Protein AF-Q9T807-F1 (afdb_monomer_lite)

Structure (mmCIF, N/CA/C/O backbone):
data_AF-Q9T807-F1
#
_entry.id   AF-Q9T807-F1
#
loop_
_atom_site.group_PDB
_atom_site.id
_atom_site.type_symbol
_atom_site.label_atom_id
_atom_site.label_alt_id
_atom_site.label_comp_id
_atom_site.label_asym_id
_atom_site.label_entity_id
_atom_site.label_seq_id
_atom_site.pdbx_PDB_ins_code
_atom_site.Cartn_x
_atom_site.Cartn_y
_atom_site.Cartn_z
_atom_site.occupancy
_atom_site.B_iso_or_equiv
_atom_site.auth_seq_id
_atom_site.auth_comp_id
_atom_site.auth_asym_id
_atom_site.auth_atom_id
_atom_site.pdbx_PDB_model_num
ATOM 1 N N . ALA A 1 1 ? 32.825 -16.506 -21.452 1.00 83.19 1 ALA A N 1
ATOM 2 C CA . ALA A 1 1 ? 31.887 -17.395 -20.730 1.00 83.19 1 ALA A CA 1
ATOM 3 C C . ALA A 1 1 ? 30.677 -17.788 -21.584 1.00 83.19 1 ALA A C 1
ATOM 5 O O . ALA A 1 1 ? 30.508 -18.975 -21.815 1.00 83.19 1 ALA A O 1
ATOM 6 N N . GLY A 1 2 ? 29.884 -16.839 -22.108 1.00 94.69 2 GLY A N 1
ATOM 7 C CA . GLY A 1 2 ? 28.636 -17.135 -22.840 1.00 94.69 2 GLY A CA 1
ATOM 8 C C . GLY A 1 2 ? 28.758 -18.172 -23.965 1.00 94.69 2 GLY A C 1
ATOM 9 O O . GLY A 1 2 ? 28.064 -19.177 -23.916 1.00 94.69 2 GLY A O 1
ATOM 10 N N . LEU A 1 3 ? 29.696 -17.986 -24.904 1.00 94.56 3 LEU A N 1
ATOM 11 C CA . LEU A 1 3 ? 29.902 -18.916 -26.026 1.00 94.56 3 LEU A CA 1
ATOM 12 C C . LEU A 1 3 ? 30.199 -20.355 -25.575 1.00 94.56 3 LEU A C 1
ATOM 14 O O . LEU A 1 3 ? 29.656 -21.290 -26.152 1.00 94.56 3 LEU A O 1
ATOM 18 N N . LEU A 1 4 ? 31.022 -20.528 -24.532 1.00 96.38 4 LEU A N 1
ATOM 19 C CA . LEU A 1 4 ? 31.356 -21.847 -23.982 1.00 96.38 4 LEU A CA 1
ATOM 20 C C . LEU A 1 4 ? 30.139 -22.510 -23.330 1.00 96.38 4 LEU A C 1
ATOM 22 O O . LEU A 1 4 ? 29.921 -23.699 -23.519 1.00 96.38 4 LEU A O 1
ATOM 26 N N . ILE A 1 5 ? 29.323 -21.742 -22.604 1.00 96.31 5 ILE A N 1
ATOM 27 C CA . ILE A 1 5 ? 28.105 -22.258 -21.965 1.00 96.31 5 ILE A CA 1
ATOM 28 C C . ILE A 1 5 ? 27.095 -22.688 -23.033 1.00 96.31 5 ILE A C 1
ATOM 30 O O . ILE A 1 5 ? 26.567 -23.793 -22.971 1.00 96.31 5 ILE A O 1
ATOM 34 N N . THR A 1 6 ? 26.850 -21.849 -24.044 1.00 93.94 6 THR A N 1
ATOM 35 C CA . THR A 1 6 ? 25.859 -22.135 -25.092 1.00 93.94 6 THR A CA 1
ATOM 36 C C . THR A 1 6 ? 26.248 -23.304 -25.993 1.00 93.94 6 THR A C 1
ATOM 38 O O . THR A 1 6 ? 25.360 -23.972 -26.510 1.00 93.94 6 THR A O 1
ATOM 41 N N . SER A 1 7 ? 27.545 -23.562 -26.190 1.00 94.56 7 SER A N 1
ATOM 42 C CA . SER A 1 7 ? 28.016 -24.683 -27.015 1.00 94.56 7 SER A CA 1
ATOM 43 C C . SER A 1 7 ? 28.056 -26.024 -26.279 1.00 94.56 7 SER A C 1
ATOM 45 O O . SER A 1 7 ? 28.061 -27.058 -26.939 1.00 94.56 7 SER A O 1
ATOM 47 N N . HIS A 1 8 ? 28.065 -26.017 -24.941 1.00 95.44 8 HIS A N 1
ATOM 48 C CA . HIS A 1 8 ? 28.172 -27.230 -24.118 1.00 95.44 8 HIS A CA 1
ATOM 49 C C . HIS A 1 8 ? 26.893 -27.562 -23.331 1.00 95.44 8 HIS A C 1
ATOM 51 O O . HIS A 1 8 ? 26.834 -28.602 -22.678 1.00 95.44 8 HIS A O 1
ATOM 57 N N . ILE A 1 9 ? 25.863 -26.710 -23.373 1.00 96.06 9 ILE A N 1
ATOM 58 C CA . ILE A 1 9 ? 24.574 -26.994 -22.736 1.00 96.06 9 ILE A CA 1
ATOM 59 C C . ILE A 1 9 ? 23.689 -27.858 -23.643 1.00 96.06 9 ILE A C 1
ATOM 61 O O . ILE A 1 9 ? 23.535 -27.589 -24.833 1.00 96.06 9 ILE A O 1
ATOM 65 N N . LEU A 1 10 ? 23.066 -28.887 -23.066 1.00 95.12 10 LEU A N 1
ATOM 66 C CA . LEU A 1 10 ? 22.072 -29.703 -23.761 1.00 95.12 10 LEU A CA 1
ATOM 67 C C . LEU A 1 10 ? 20.767 -28.900 -23.936 1.00 95.12 10 LEU A C 1
ATOM 69 O O . LEU A 1 10 ? 20.231 -28.402 -22.939 1.00 95.12 10 LEU A O 1
ATOM 73 N N . PRO A 1 11 ? 20.221 -28.762 -25.162 1.00 90.25 11 PRO A N 1
ATOM 74 C CA . PRO A 1 11 ? 18.969 -28.043 -25.373 1.00 90.25 11 PRO A CA 1
ATOM 75 C C . PRO A 1 11 ? 17.799 -28.734 -24.661 1.00 90.25 11 PRO A C 1
ATOM 77 O O . PRO A 1 11 ? 17.471 -29.878 -24.960 1.00 90.25 11 PRO A O 1
ATOM 80 N N . LEU A 1 12 ? 17.126 -28.021 -23.752 1.00 94.19 12 LEU A N 1
ATOM 81 C CA . LEU A 1 12 ? 15.926 -28.526 -23.064 1.00 94.19 12 LEU A CA 1
ATOM 82 C C . LEU A 1 12 ? 14.682 -28.550 -23.969 1.00 94.19 12 LEU A C 1
ATOM 84 O O . LEU A 1 12 ? 13.710 -29.240 -23.670 1.00 94.19 12 LEU A O 1
ATOM 88 N N . LYS A 1 13 ? 14.683 -27.753 -25.046 1.00 94.50 13 LYS A N 1
ATOM 89 C CA . LYS A 1 13 ? 13.597 -27.621 -26.030 1.00 94.50 13 LYS A CA 1
ATOM 90 C C . LYS A 1 13 ? 14.183 -27.314 -27.406 1.00 94.50 13 LYS A C 1
ATOM 92 O O . LYS A 1 13 ? 15.294 -26.793 -27.502 1.00 94.50 13 LYS A O 1
ATOM 97 N N . THR A 1 14 ? 13.422 -27.586 -28.463 1.00 93.88 14 THR A N 1
ATOM 98 C CA . THR A 1 14 ? 13.805 -27.254 -29.841 1.00 93.88 14 THR A CA 1
ATOM 99 C C . THR A 1 14 ? 13.835 -25.732 -30.040 1.00 93.88 14 THR A C 1
ATOM 101 O O . THR A 1 14 ? 12.786 -25.093 -29.909 1.00 93.88 14 THR A O 1
ATOM 104 N N . PRO A 1 15 ? 14.996 -25.126 -30.349 1.00 92.19 15 PRO A N 1
ATOM 105 C CA . PRO A 1 15 ? 15.083 -23.687 -30.566 1.00 92.19 15 PRO A CA 1
ATOM 106 C C . PRO A 1 15 ? 14.459 -23.290 -31.909 1.00 92.19 15 PRO A C 1
ATOM 108 O O . PRO A 1 15 ? 14.584 -24.000 -32.908 1.00 92.19 15 PRO A O 1
ATOM 111 N N . VAL A 1 16 ? 13.816 -22.122 -31.951 1.00 94.88 16 VAL A N 1
ATOM 112 C CA . VAL A 1 16 ? 13.267 -21.556 -33.191 1.00 94.88 16 VAL A CA 1
ATOM 113 C C . VAL A 1 16 ? 14.415 -20.977 -34.022 1.00 94.88 16 VAL A C 1
ATOM 115 O O . VAL A 1 16 ? 14.960 -19.927 -33.690 1.00 94.88 16 VAL A O 1
ATOM 118 N N . MET A 1 17 ? 14.795 -21.676 -35.094 1.00 94.94 17 MET A N 1
ATOM 119 C CA . MET A 1 17 ? 15.904 -21.283 -35.983 1.00 94.94 17 MET A CA 1
ATOM 120 C C . MET A 1 17 ? 15.446 -20.578 -37.270 1.00 94.94 17 MET A C 1
ATOM 122 O O . MET A 1 17 ? 16.257 -19.940 -37.946 1.00 94.94 17 MET A O 1
ATOM 126 N N . SER A 1 18 ? 14.155 -20.650 -37.604 1.00 95.75 18 SER A N 1
ATOM 127 C CA . SER A 1 18 ? 13.549 -19.948 -38.735 1.00 95.75 18 SER A CA 1
ATOM 128 C C . SER A 1 18 ? 12.683 -18.790 -38.242 1.00 95.75 18 SER A C 1
ATOM 130 O O . SER A 1 18 ? 11.799 -18.949 -37.407 1.00 95.75 18 SER A O 1
ATOM 132 N N . MET A 1 19 ? 12.949 -17.595 -38.761 1.00 96.81 19 MET A N 1
ATOM 133 C CA . MET A 1 19 ? 12.131 -16.409 -38.520 1.00 96.81 19 MET A CA 1
ATOM 134 C C . MET A 1 19 ? 12.326 -15.401 -39.658 1.00 96.81 19 MET A C 1
ATOM 136 O O . MET A 1 19 ? 13.399 -15.388 -40.273 1.00 96.81 19 MET A O 1
ATOM 140 N N . PRO A 1 20 ? 11.323 -14.551 -39.946 1.00 97.56 20 PRO A N 1
ATOM 141 C CA . PRO A 1 20 ? 11.449 -13.496 -40.944 1.00 97.56 20 PRO A CA 1
ATOM 142 C C . PRO A 1 20 ? 12.609 -12.535 -40.621 1.00 97.56 20 PRO A C 1
ATOM 144 O O . PRO A 1 20 ? 12.870 -12.280 -39.440 1.00 97.56 20 PRO A O 1
ATOM 147 N N . PRO A 1 21 ? 13.277 -11.945 -41.632 1.00 96.38 21 PRO A N 1
ATOM 148 C CA . PRO A 1 21 ? 14.466 -11.110 -41.428 1.00 96.38 21 PRO A CA 1
ATOM 149 C C . PRO A 1 21 ? 14.274 -9.958 -40.432 1.00 96.38 21 PRO A C 1
ATOM 151 O O . PRO A 1 21 ? 15.154 -9.707 -39.612 1.00 96.38 21 PRO A O 1
ATOM 154 N N . LEU A 1 22 ? 13.107 -9.303 -40.455 1.00 97.12 22 LEU A N 1
ATOM 155 C CA . LEU A 1 22 ? 12.781 -8.207 -39.535 1.00 97.12 22 LEU A CA 1
ATOM 156 C C . LEU A 1 22 ? 12.774 -8.664 -38.072 1.00 97.12 22 LEU A C 1
ATOM 158 O O . LEU A 1 22 ? 13.367 -8.011 -37.220 1.00 97.12 22 LEU A O 1
ATOM 162 N N . LEU A 1 23 ? 12.157 -9.814 -37.782 1.00 97.06 23 LEU A N 1
ATOM 163 C CA . LEU A 1 23 ? 12.105 -10.365 -36.426 1.00 97.06 23 LEU A CA 1
ATOM 164 C C . LEU A 1 23 ? 13.498 -10.823 -35.974 1.00 97.06 23 LEU A C 1
ATOM 166 O O . LEU A 1 23 ? 13.890 -10.566 -34.838 1.00 97.06 23 LEU A O 1
ATOM 170 N N . LYS A 1 24 ? 14.281 -11.416 -36.888 1.00 95.69 24 LYS A N 1
ATOM 171 C CA . LYS A 1 24 ? 15.650 -11.881 -36.615 1.00 95.69 24 LYS A CA 1
ATOM 172 C C . LYS A 1 24 ? 16.590 -10.769 -36.167 1.00 95.69 24 LYS A C 1
ATOM 174 O O . LYS A 1 24 ? 17.446 -11.001 -35.317 1.00 95.69 24 LYS A O 1
ATOM 179 N N . LEU A 1 25 ? 16.446 -9.582 -36.749 1.00 97.69 25 LEU A N 1
ATOM 180 C CA . LEU A 1 25 ? 17.314 -8.438 -36.473 1.00 97.69 25 LEU A CA 1
ATOM 181 C C . LEU A 1 25 ? 16.748 -7.489 -35.406 1.00 97.69 25 LEU A C 1
ATOM 183 O O . LEU A 1 25 ? 17.489 -6.635 -34.924 1.00 97.69 25 LEU A O 1
ATOM 187 N N . ALA A 1 26 ? 15.490 -7.665 -34.983 1.00 97.62 26 ALA A N 1
ATOM 188 C CA . ALA A 1 26 ? 14.780 -6.743 -34.095 1.00 97.62 26 ALA A CA 1
ATOM 189 C C . ALA A 1 26 ? 15.537 -6.430 -32.794 1.00 97.62 26 ALA A C 1
ATOM 191 O O . ALA A 1 26 ? 15.678 -5.266 -32.420 1.00 97.62 26 ALA A O 1
ATOM 192 N N . ALA A 1 27 ? 16.066 -7.456 -32.118 1.00 96.81 27 ALA A N 1
ATOM 193 C CA . ALA A 1 27 ? 16.800 -7.269 -30.868 1.00 96.81 27 ALA A CA 1
ATOM 194 C C . ALA A 1 27 ? 18.048 -6.393 -31.063 1.00 96.81 27 ALA A C 1
ATOM 196 O O . ALA A 1 27 ? 18.295 -5.498 -30.262 1.00 96.81 27 ALA A O 1
ATOM 197 N N . LEU A 1 28 ? 18.793 -6.605 -32.152 1.00 98.00 28 LEU A N 1
ATOM 198 C CA . LEU A 1 28 ? 19.992 -5.830 -32.477 1.00 98.00 28 LEU A CA 1
ATOM 199 C C . LEU A 1 28 ? 19.631 -4.393 -32.873 1.00 98.00 28 LEU A C 1
ATOM 201 O O . LEU A 1 28 ? 20.276 -3.445 -32.434 1.00 98.00 28 LEU A O 1
ATOM 205 N N . THR A 1 29 ? 18.574 -4.202 -33.665 1.00 98.06 29 THR A N 1
ATOM 206 C CA . THR A 1 29 ? 18.144 -2.854 -34.060 1.00 98.06 29 THR A CA 1
ATOM 207 C C . THR A 1 29 ? 17.649 -2.038 -32.865 1.00 98.06 29 THR A C 1
ATOM 209 O O . THR A 1 29 ? 17.998 -0.867 -32.744 1.00 98.06 29 THR A O 1
ATOM 212 N N . VAL A 1 30 ? 16.883 -2.647 -31.950 1.00 98.38 30 VAL A N 1
ATOM 213 C CA . VAL A 1 30 ? 16.358 -1.965 -30.755 1.00 98.38 30 VAL A CA 1
ATOM 214 C C . VAL A 1 30 ? 17.482 -1.614 -29.780 1.00 98.38 30 VAL A C 1
ATOM 216 O O . VAL A 1 30 ? 17.461 -0.524 -29.213 1.00 98.38 30 VAL A O 1
ATOM 219 N N . THR A 1 31 ? 18.489 -2.477 -29.605 1.00 98.38 31 THR A N 1
ATOM 220 C CA . THR A 1 31 ? 19.628 -2.170 -28.724 1.00 98.38 31 THR A CA 1
ATOM 221 C C . THR A 1 31 ? 20.500 -1.050 -29.277 1.00 98.38 31 THR A C 1
ATOM 223 O O . THR A 1 31 ? 20.886 -0.169 -28.511 1.00 98.38 31 THR A O 1
ATOM 226 N N . ILE A 1 32 ? 20.764 -1.024 -30.589 1.00 98.50 32 ILE A N 1
ATOM 227 C CA . ILE A 1 32 ? 21.503 0.081 -31.221 1.00 98.50 32 ILE A CA 1
ATOM 228 C C . ILE A 1 32 ? 20.725 1.393 -31.086 1.00 98.50 32 ILE A C 1
ATOM 230 O O . ILE A 1 32 ? 21.299 2.393 -30.661 1.00 98.50 32 ILE A O 1
ATOM 234 N N . LEU A 1 33 ? 19.421 1.400 -31.381 1.00 98.44 33 LEU A N 1
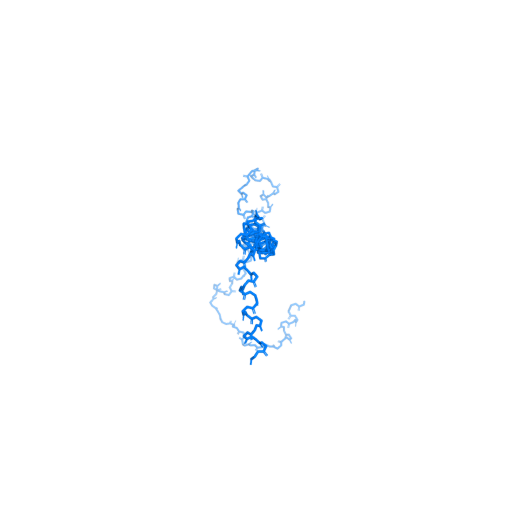ATOM 235 C CA . LEU A 1 33 ? 18.582 2.592 -31.210 1.00 98.44 33 LEU A CA 1
ATOM 236 C C . LEU A 1 33 ? 18.551 3.061 -29.746 1.00 98.44 33 LEU A C 1
ATOM 238 O O . LEU A 1 33 ? 18.717 4.249 -29.474 1.00 98.44 33 LEU A O 1
ATOM 242 N N . GLY A 1 34 ? 18.401 2.139 -28.794 1.00 98.31 34 GLY A N 1
ATOM 243 C CA . GLY A 1 34 ? 18.457 2.442 -27.362 1.00 98.31 34 GLY A CA 1
ATOM 244 C C . GLY A 1 34 ? 19.797 3.052 -26.938 1.00 98.31 34 GLY A C 1
ATOM 245 O O . GLY A 1 34 ? 19.821 4.028 -26.195 1.00 98.31 34 GLY A O 1
ATOM 246 N N . LEU A 1 35 ? 20.913 2.537 -27.456 1.00 98.31 35 LEU A N 1
ATOM 247 C CA . LEU A 1 35 ? 22.244 3.068 -27.166 1.00 98.31 35 LEU A CA 1
ATOM 248 C C . LEU A 1 35 ? 22.454 4.466 -27.759 1.00 98.31 35 LEU A C 1
ATOM 250 O O . LEU A 1 35 ? 22.944 5.350 -27.061 1.00 98.31 35 LEU A O 1
ATOM 254 N N . LEU A 1 36 ? 22.060 4.683 -29.017 1.00 98.50 36 LEU A N 1
ATOM 255 C CA . LEU A 1 36 ? 22.186 5.989 -29.671 1.00 98.50 36 LEU A CA 1
ATOM 256 C C . LEU A 1 36 ? 21.324 7.049 -28.975 1.00 98.50 36 LEU A C 1
ATOM 258 O O . LEU A 1 36 ? 21.796 8.154 -28.722 1.00 98.50 36 LEU A O 1
ATOM 262 N N . THR A 1 37 ? 20.087 6.702 -28.609 1.00 98.06 37 THR A N 1
ATOM 263 C CA . THR A 1 37 ? 19.207 7.610 -27.855 1.00 98.06 37 THR A CA 1
ATOM 264 C C . THR A 1 37 ? 19.768 7.922 -26.469 1.00 98.06 37 THR A C 1
ATOM 266 O O . THR A 1 37 ? 19.802 9.085 -26.084 1.00 98.06 37 THR A O 1
ATOM 269 N N . ALA A 1 38 ? 20.267 6.926 -25.731 1.00 97.12 38 ALA A N 1
ATOM 270 C CA . ALA A 1 38 ? 20.875 7.146 -24.419 1.00 97.12 38 ALA A CA 1
ATOM 271 C C . ALA A 1 38 ? 22.132 8.028 -24.491 1.00 97.12 38 ALA A C 1
ATOM 273 O O . ALA A 1 38 ? 22.325 8.881 -23.624 1.00 97.12 38 ALA A O 1
ATOM 274 N N . LEU A 1 39 ? 22.962 7.850 -25.525 1.00 97.31 39 LEU A N 1
ATOM 275 C CA . LEU A 1 39 ? 24.151 8.670 -25.748 1.00 97.31 39 LEU A CA 1
ATOM 276 C C . LEU A 1 39 ? 23.776 10.137 -25.987 1.00 97.31 39 LEU A C 1
ATOM 278 O O . LEU A 1 39 ? 24.348 11.017 -25.350 1.00 97.31 39 LEU A O 1
ATOM 282 N N . GLU A 1 40 ? 22.781 10.387 -26.837 1.00 96.56 40 GLU A N 1
ATOM 283 C CA . GLU A 1 40 ? 22.288 11.742 -27.103 1.00 96.56 40 GLU A CA 1
ATOM 284 C C . GLU A 1 40 ? 21.634 12.373 -25.863 1.00 96.56 40 GLU A C 1
ATOM 286 O O . GLU A 1 40 ? 21.829 13.548 -25.565 1.00 96.56 40 GLU A O 1
ATOM 291 N N . LEU A 1 41 ? 20.894 11.599 -25.064 1.00 93.62 41 LEU A N 1
ATOM 292 C CA . LEU A 1 41 ? 20.371 12.109 -23.794 1.00 93.62 41 LEU A CA 1
ATOM 293 C C . LEU A 1 41 ? 21.515 12.509 -22.847 1.00 93.62 41 LEU A C 1
ATOM 295 O O . LEU A 1 41 ? 21.441 13.565 -22.220 1.00 93.62 41 LEU A O 1
ATOM 299 N N . ALA A 1 42 ? 22.580 11.708 -22.762 1.00 94.69 42 ALA A N 1
ATOM 300 C CA . ALA A 1 42 ? 23.729 12.000 -21.908 1.00 94.69 42 ALA A CA 1
ATOM 301 C C . ALA A 1 42 ? 24.477 13.275 -22.343 1.00 94.69 42 ALA A C 1
ATOM 303 O O . ALA A 1 42 ? 24.838 14.086 -21.485 1.00 94.69 42 ALA A O 1
ATOM 304 N N . THR A 1 43 ? 24.656 13.510 -23.647 1.00 95.44 43 THR A N 1
ATOM 305 C CA . THR A 1 43 ? 25.278 14.749 -24.152 1.00 95.44 43 THR A CA 1
ATOM 306 C C . THR A 1 43 ? 24.422 15.981 -23.847 1.00 95.44 43 THR A C 1
ATOM 308 O O . THR A 1 43 ? 24.952 16.995 -23.397 1.00 95.44 43 THR A O 1
A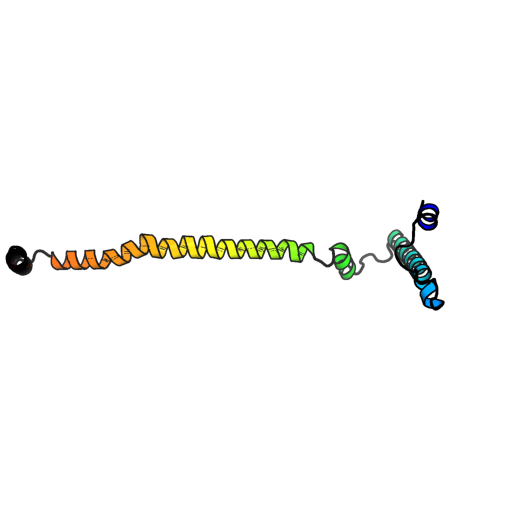TOM 311 N N . LEU A 1 44 ? 23.094 15.891 -23.971 1.00 93.44 44 LEU A N 1
ATOM 312 C CA . LEU A 1 44 ? 22.187 16.993 -23.618 1.00 93.44 44 LEU A CA 1
ATOM 313 C C . LEU A 1 44 ? 22.195 17.322 -22.116 1.00 93.44 44 LEU A C 1
ATOM 315 O O . LEU A 1 44 ? 21.964 18.476 -21.734 1.00 93.44 44 LEU A O 1
ATOM 319 N N . THR A 1 45 ? 22.463 16.331 -21.253 1.00 89.94 45 THR A N 1
ATOM 320 C CA . THR A 1 45 ? 22.629 16.580 -19.811 1.00 89.94 45 THR A CA 1
ATOM 321 C C . THR A 1 45 ? 23.935 17.294 -19.475 1.00 89.94 45 THR A C 1
ATOM 323 O O . THR A 1 45 ? 23.931 18.144 -18.588 1.00 89.94 45 THR A O 1
ATOM 326 N N . SER A 1 46 ? 25.037 17.017 -20.184 1.00 91.44 46 SER A N 1
ATOM 327 C CA . SER A 1 46 ? 26.327 17.663 -19.900 1.00 91.44 46 SER A CA 1
ATOM 328 C C . SER A 1 46 ? 26.352 19.135 -20.318 1.00 91.44 46 SER A C 1
ATOM 330 O O . SER A 1 46 ? 27.025 19.942 -19.680 1.00 91.44 46 SER A O 1
ATOM 332 N N . SER A 1 47 ? 25.578 19.504 -21.341 1.00 91.12 47 SER A N 1
ATOM 333 C CA . SER A 1 47 ? 25.461 20.883 -21.821 1.00 91.12 47 SER A CA 1
ATOM 334 C C . SER A 1 47 ? 24.334 21.689 -21.162 1.00 91.12 47 SER A C 1
ATOM 336 O O . SER A 1 47 ? 24.108 22.827 -21.567 1.00 91.12 47 SER A O 1
ATOM 338 N N . GLN A 1 48 ? 23.592 21.118 -20.201 1.00 83.56 48 GLN A N 1
ATOM 339 C CA . GLN A 1 48 ? 22.408 21.737 -19.584 1.00 83.56 48 GLN A CA 1
ATOM 340 C C . GLN A 1 48 ? 21.412 22.274 -20.636 1.00 83.56 48 GLN A C 1
ATOM 342 O O . GLN A 1 48 ? 21.026 23.443 -20.615 1.00 83.56 48 GLN A O 1
ATOM 347 N N . PHE A 1 49 ? 20.977 21.419 -21.573 1.00 90.06 49 PHE A N 1
ATOM 348 C CA . PHE A 1 49 ? 20.140 21.827 -22.717 1.00 90.06 49 PHE A CA 1
ATOM 349 C C . PHE A 1 49 ? 18.870 22.611 -22.332 1.00 90.06 49 PHE A C 1
ATOM 351 O O . PHE A 1 49 ? 18.472 23.545 -23.029 1.00 90.06 49 PHE A O 1
ATOM 358 N N . LYS A 1 50 ? 18.226 22.249 -21.213 1.00 89.44 50 LYS A N 1
ATOM 359 C CA . LYS A 1 50 ? 17.053 22.956 -20.688 1.00 89.44 50 LYS A CA 1
ATOM 360 C C . LYS A 1 50 ? 17.191 23.192 -19.179 1.00 89.44 50 LYS A C 1
ATOM 362 O O . LYS A 1 50 ? 17.203 22.215 -18.434 1.00 89.44 50 LYS A O 1
ATOM 367 N N . PRO A 1 51 ? 17.190 24.454 -18.706 1.00 86.31 51 PRO A N 1
ATOM 368 C CA . PRO A 1 51 ? 17.296 24.760 -17.276 1.00 86.31 51 PRO A CA 1
ATOM 369 C C . PRO A 1 51 ? 16.149 24.198 -16.423 1.00 86.31 51 PRO A C 1
ATOM 371 O O . PRO A 1 51 ? 16.365 23.808 -15.282 1.00 86.31 51 PRO A O 1
ATOM 374 N N . ALA A 1 52 ? 14.934 24.134 -16.980 1.00 88.50 52 ALA A N 1
ATOM 375 C CA . ALA A 1 52 ? 13.742 23.612 -16.310 1.00 88.50 52 ALA A CA 1
ATOM 376 C C . ALA A 1 52 ? 13.038 22.550 -17.185 1.00 88.50 52 ALA A C 1
ATOM 378 O O . ALA A 1 52 ? 12.158 22.885 -17.989 1.00 88.50 52 ALA A O 1
ATOM 379 N N . PRO A 1 53 ? 13.442 21.269 -17.104 1.00 89.56 53 PRO A N 1
ATOM 380 C CA . PRO A 1 53 ? 12.811 20.187 -17.856 1.00 89.56 53 PRO A CA 1
ATOM 381 C C . PRO A 1 53 ? 11.426 19.823 -17.302 1.00 89.56 53 PRO A C 1
ATOM 383 O O . PRO A 1 53 ? 11.065 20.171 -16.180 1.00 89.56 53 PRO A O 1
ATOM 386 N N . LEU A 1 54 ? 10.636 19.095 -18.098 1.00 91.19 54 LEU A N 1
ATOM 387 C CA . LEU A 1 54 ? 9.357 18.550 -17.641 1.00 91.19 54 LEU A CA 1
ATOM 388 C C . LEU A 1 54 ? 9.620 17.430 -16.625 1.00 91.19 54 LEU A C 1
ATOM 390 O O . LEU A 1 54 ? 10.118 16.364 -16.978 1.00 91.19 54 LEU A O 1
ATOM 394 N N . GLN A 1 55 ? 9.271 17.665 -15.364 1.00 91.88 55 GLN A N 1
ATOM 395 C CA . GLN A 1 55 ? 9.607 16.747 -14.274 1.00 91.88 55 GLN A CA 1
ATOM 396 C C . GLN A 1 55 ? 8.614 15.594 -14.099 1.00 91.88 55 GLN A C 1
ATOM 398 O O . GLN A 1 55 ? 8.951 14.593 -13.477 1.00 91.88 55 GLN A O 1
ATOM 403 N N . THR A 1 56 ? 7.397 15.692 -14.639 1.00 95.25 56 THR A N 1
ATOM 404 C CA . THR A 1 56 ? 6.336 14.701 -14.403 1.00 95.25 56 THR A CA 1
ATOM 405 C C . THR A 1 56 ? 6.676 13.276 -14.874 1.00 95.25 56 THR A C 1
ATOM 407 O O . THR A 1 56 ? 6.569 12.370 -14.043 1.00 95.25 56 THR A O 1
ATOM 410 N N . PRO A 1 57 ? 7.146 13.017 -16.117 1.00 95.00 57 PRO A N 1
ATOM 411 C CA . PRO A 1 57 ? 7.523 11.662 -16.528 1.00 95.00 57 PRO A CA 1
ATOM 412 C C . PRO A 1 57 ? 8.783 11.173 -15.802 1.00 95.00 57 PRO A C 1
ATOM 414 O O . PRO A 1 57 ? 8.893 9.990 -15.482 1.00 95.00 57 PRO A O 1
ATOM 417 N N . HIS A 1 58 ? 9.707 12.087 -15.483 1.00 94.00 58 HIS A N 1
ATOM 418 C CA . HIS A 1 58 ? 10.903 11.776 -14.707 1.00 94.00 58 HIS A CA 1
ATOM 419 C C . HIS A 1 58 ? 10.541 11.311 -13.291 1.00 94.00 58 HIS A C 1
ATOM 421 O O . HIS A 1 58 ? 11.015 10.269 -12.851 1.00 94.00 58 HIS A O 1
ATOM 427 N N . HIS A 1 59 ? 9.654 12.026 -12.594 1.00 96.38 59 HIS A N 1
ATOM 428 C CA . HIS A 1 59 ? 9.179 11.635 -11.267 1.00 96.38 59 HIS A CA 1
ATOM 429 C C . HIS A 1 59 ? 8.435 10.304 -11.300 1.00 9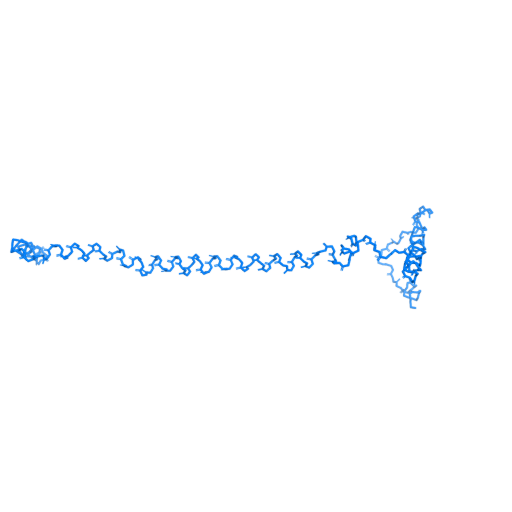6.38 59 HIS A C 1
ATOM 431 O O . HIS A 1 59 ? 8.690 9.469 -10.441 1.00 96.38 59 HIS A O 1
ATOM 437 N N . PHE A 1 60 ? 7.578 10.065 -12.296 1.00 97.50 60 PHE A N 1
ATOM 438 C CA . PHE A 1 60 ? 6.903 8.774 -12.430 1.00 97.50 60 PHE A CA 1
ATOM 439 C C . PHE A 1 60 ? 7.907 7.618 -12.562 1.00 97.50 60 PHE A C 1
ATOM 441 O O . PHE A 1 60 ? 7.823 6.651 -11.807 1.00 97.50 60 PHE A O 1
ATOM 448 N N . SER A 1 61 ? 8.885 7.739 -13.468 1.00 96.94 61 SER A N 1
ATOM 449 C CA . SER A 1 61 ? 9.912 6.709 -13.678 1.00 96.94 61 SER A CA 1
ATOM 450 C C . SER A 1 61 ? 10.793 6.515 -12.435 1.00 96.94 61 SER A C 1
ATOM 452 O O . SER A 1 61 ? 10.957 5.396 -11.950 1.00 96.94 61 SER A O 1
ATOM 454 N N . ASN A 1 62 ? 11.286 7.612 -11.851 1.00 96.44 62 ASN A N 1
ATOM 455 C CA . ASN A 1 62 ? 12.192 7.577 -10.702 1.00 96.44 62 ASN A CA 1
ATOM 456 C C . ASN A 1 62 ? 11.504 7.116 -9.403 1.00 96.44 62 ASN A C 1
ATOM 458 O O . ASN A 1 62 ? 12.133 6.504 -8.546 1.00 96.44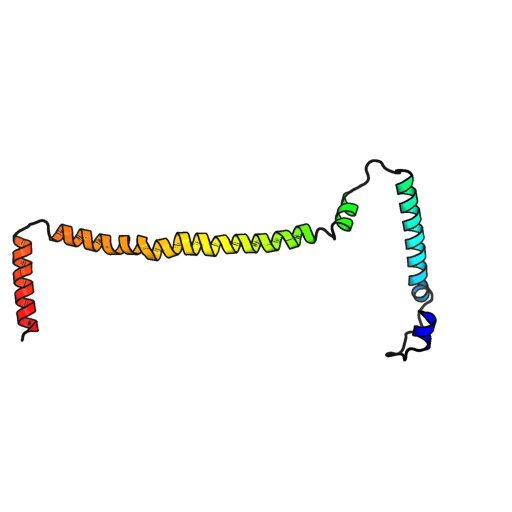 62 ASN A O 1
ATOM 462 N N . MET A 1 63 ? 10.203 7.380 -9.241 1.00 96.69 63 MET A N 1
ATOM 463 C CA . MET A 1 63 ? 9.430 6.977 -8.057 1.00 96.69 63 MET A CA 1
ATOM 464 C C . MET A 1 63 ? 8.759 5.605 -8.214 1.00 96.69 63 MET A C 1
ATOM 466 O O . MET A 1 63 ? 7.795 5.322 -7.499 1.00 96.69 63 MET A O 1
ATOM 470 N N . LEU A 1 64 ? 9.238 4.752 -9.130 1.00 97.00 64 LEU A N 1
ATOM 471 C CA . LEU A 1 64 ? 8.691 3.410 -9.383 1.00 97.00 64 LEU A CA 1
ATOM 472 C C . LEU A 1 64 ? 7.181 3.444 -9.674 1.00 97.00 64 LEU A C 1
ATOM 474 O O . LEU A 1 64 ? 6.399 2.695 -9.086 1.00 97.00 64 LEU A O 1
ATOM 478 N N . GLY A 1 65 ? 6.743 4.391 -10.504 1.00 96.88 65 GLY A N 1
ATOM 479 C CA . GLY A 1 65 ? 5.325 4.616 -10.785 1.00 96.88 65 GLY A CA 1
ATOM 480 C C . GLY A 1 65 ? 4.512 5.052 -9.560 1.00 96.88 65 GLY A C 1
ATOM 481 O O . GLY A 1 65 ? 3.324 4.760 -9.476 1.00 96.88 65 GLY A O 1
ATOM 482 N N . PHE A 1 66 ? 5.155 5.711 -8.590 1.00 97.06 66 PHE A N 1
ATOM 483 C CA . PHE A 1 66 ? 4.604 6.091 -7.282 1.00 97.06 66 PHE A CA 1
ATOM 484 C C . PHE A 1 66 ? 4.225 4.915 -6.369 1.00 97.06 66 PHE A C 1
ATOM 486 O O . PHE A 1 66 ? 3.544 5.117 -5.358 1.00 97.06 66 PHE A O 1
ATOM 493 N N . PHE A 1 67 ? 4.697 3.700 -6.659 1.00 97.31 67 PHE A N 1
ATOM 494 C CA . PHE A 1 67 ? 4.323 2.504 -5.905 1.00 97.31 67 PHE A CA 1
ATOM 495 C C . PHE A 1 67 ? 4.589 2.626 -4.392 1.00 97.31 67 PHE A C 1
ATOM 497 O O . PHE A 1 67 ? 3.648 2.415 -3.624 1.00 97.31 67 PHE A O 1
ATOM 504 N N . PRO A 1 68 ? 5.780 3.046 -3.910 1.00 96.81 68 PRO A N 1
ATOM 505 C CA . PRO A 1 68 ? 6.012 3.178 -2.470 1.00 96.81 68 PRO A CA 1
ATOM 506 C C . PRO A 1 68 ? 5.112 4.235 -1.817 1.00 96.81 68 PRO A C 1
ATOM 508 O O . PRO A 1 68 ? 4.630 4.044 -0.703 1.00 96.81 68 PRO A O 1
ATOM 511 N N . ALA A 1 69 ? 4.846 5.348 -2.509 1.00 96.44 69 ALA A N 1
ATOM 512 C CA . ALA A 1 69 ? 4.006 6.423 -1.987 1.00 96.44 69 ALA A CA 1
ATOM 513 C C . ALA A 1 69 ? 2.543 5.989 -1.827 1.00 96.44 69 ALA A C 1
ATOM 515 O O . ALA A 1 69 ? 1.881 6.427 -0.888 1.00 96.44 69 ALA A O 1
ATOM 516 N N . VAL A 1 70 ? 2.054 5.115 -2.707 1.00 97.38 70 VAL A N 1
ATOM 517 C CA . VAL A 1 70 ? 0.692 4.582 -2.633 1.00 97.38 70 VAL A CA 1
ATOM 518 C C . VAL A 1 70 ? 0.643 3.383 -1.690 1.00 97.38 70 VAL A C 1
ATOM 520 O O . VAL A 1 70 ? -0.017 3.439 -0.655 1.00 97.38 70 VAL A O 1
ATOM 523 N N . ILE A 1 71 ? 1.371 2.312 -1.995 1.00 97.44 71 ILE A N 1
ATOM 524 C CA . ILE A 1 71 ? 1.202 1.012 -1.338 1.00 97.44 71 ILE A CA 1
ATOM 525 C C . ILE A 1 71 ? 1.744 1.009 0.093 1.00 97.44 71 ILE A C 1
ATOM 527 O O . ILE A 1 71 ? 1.052 0.533 0.999 1.00 97.44 71 ILE A O 1
ATOM 531 N N . HIS A 1 72 ? 2.926 1.590 0.339 1.00 97.50 72 HIS A N 1
ATOM 532 C CA . HIS A 1 72 ? 3.501 1.609 1.691 1.00 97.50 72 HIS A CA 1
ATOM 533 C C . HIS A 1 72 ? 2.800 2.607 2.620 1.00 97.50 72 HIS A C 1
ATOM 535 O O . HIS A 1 72 ? 2.982 2.527 3.829 1.00 97.50 72 HIS A O 1
ATOM 541 N N . ARG A 1 73 ? 2.000 3.546 2.095 1.00 97.06 73 ARG A N 1
ATOM 542 C CA . ARG A 1 73 ? 1.227 4.488 2.925 1.00 97.06 73 ARG A CA 1
ATOM 543 C C . ARG A 1 73 ? -0.211 4.039 3.126 1.00 97.06 73 ARG A C 1
ATOM 545 O O . ARG A 1 73 ? -0.728 4.144 4.236 1.00 97.06 73 ARG A O 1
ATOM 552 N N . LEU A 1 74 ? -0.857 3.546 2.072 1.00 98.19 74 LEU A N 1
ATOM 553 C CA . LEU A 1 74 ? -2.260 3.147 2.116 1.00 98.19 74 LEU A CA 1
ATOM 554 C C . LEU A 1 74 ? -2.471 1.964 3.061 1.00 98.19 74 LEU A C 1
ATOM 556 O O . LEU A 1 74 ? -3.345 2.025 3.922 1.00 98.19 74 LEU A O 1
ATOM 560 N N . THR A 1 75 ? -1.644 0.925 2.938 1.00 97.56 75 THR A N 1
ATOM 561 C CA . THR A 1 75 ? -1.823 -0.318 3.700 1.00 97.56 75 THR A CA 1
ATOM 562 C C . THR A 1 75 ? -1.696 -0.093 5.212 1.00 97.56 75 THR A C 1
ATOM 564 O O . THR A 1 75 ? -2.625 -0.451 5.939 1.00 97.56 75 THR A O 1
ATOM 567 N N . PRO A 1 76 ? -0.638 0.571 5.730 1.00 97.94 76 PRO A N 1
ATOM 568 C CA . PRO A 1 76 ? -0.539 0.829 7.165 1.00 97.94 76 PRO A CA 1
ATOM 569 C C . PRO A 1 76 ? -1.615 1.789 7.665 1.00 97.94 76 PRO A C 1
ATOM 571 O O . PRO A 1 76 ? -2.154 1.581 8.747 1.00 97.94 76 PRO A O 1
ATOM 574 N N . LYS A 1 77 ? -1.976 2.813 6.876 1.00 98.06 77 LYS A N 1
ATOM 575 C CA . LYS A 1 77 ? -3.049 3.743 7.245 1.00 98.06 77 LYS A CA 1
ATOM 576 C C . LYS A 1 77 ? -4.370 3.006 7.447 1.00 98.06 77 LYS A C 1
ATOM 578 O O . LYS A 1 77 ? -5.041 3.244 8.445 1.00 98.06 77 LYS A O 1
ATOM 583 N N . LEU A 1 78 ? -4.732 2.120 6.520 1.00 98.06 78 LEU A N 1
ATOM 584 C CA . LEU A 1 78 ? -5.964 1.344 6.614 1.00 98.06 78 LEU A CA 1
ATOM 585 C C . LEU A 1 78 ? -5.965 0.465 7.872 1.00 98.06 78 LEU A C 1
ATOM 587 O O . LEU A 1 78 ? -6.925 0.500 8.636 1.00 98.06 78 LEU A O 1
ATOM 591 N N . ASN A 1 79 ? -4.861 -0.237 8.135 1.00 97.94 79 ASN A N 1
ATOM 592 C CA . ASN A 1 79 ? -4.730 -1.079 9.324 1.00 97.94 79 ASN A CA 1
ATOM 593 C C . ASN A 1 79 ? -4.820 -0.277 10.627 1.00 97.94 79 ASN A C 1
ATOM 595 O O . ASN A 1 79 ? -5.513 -0.693 11.550 1.00 97.94 79 ASN A O 1
ATOM 599 N N . LEU A 1 80 ? -4.155 0.879 10.704 1.00 98.12 80 LEU A N 1
ATOM 600 C CA . LEU A 1 80 ? -4.172 1.722 11.900 1.00 98.12 80 LEU A CA 1
ATOM 601 C C . LEU A 1 80 ? -5.558 2.319 12.159 1.00 98.12 80 LEU A C 1
ATOM 603 O O . LEU A 1 80 ? -6.018 2.309 13.298 1.00 98.12 80 LEU A O 1
ATOM 607 N N . VAL A 1 81 ? -6.239 2.799 11.115 1.00 98.50 81 VAL A N 1
ATOM 608 C CA . VAL A 1 81 ? -7.594 3.359 11.241 1.00 98.50 81 VAL A CA 1
ATOM 609 C C . VAL A 1 81 ? -8.582 2.282 11.681 1.00 98.50 81 VAL A C 1
ATOM 611 O O . VAL A 1 81 ? -9.343 2.498 12.624 1.00 98.50 81 VAL A O 1
ATOM 614 N N . LEU A 1 82 ? -8.547 1.108 11.047 1.00 98.00 82 LEU A N 1
ATOM 615 C CA . LEU A 1 82 ? -9.421 -0.001 11.425 1.00 98.00 82 LEU A CA 1
ATOM 616 C C . LEU A 1 82 ? -9.123 -0.476 12.849 1.00 98.00 82 LEU A C 1
ATOM 618 O O . LEU A 1 82 ? -10.048 -0.583 13.653 1.00 98.00 82 LEU A O 1
ATOM 622 N N . GLY A 1 83 ? -7.845 -0.662 13.190 1.00 97.62 83 GLY A N 1
ATOM 623 C CA . GLY A 1 83 ? -7.415 -1.045 14.533 1.00 97.62 83 GLY A CA 1
ATOM 624 C C . GLY A 1 83 ? -7.896 -0.068 15.608 1.00 97.62 83 GLY A C 1
ATOM 625 O O . GLY A 1 83 ? -8.490 -0.498 16.593 1.00 97.62 83 GLY A O 1
ATOM 626 N N . GLN A 1 84 ? -7.727 1.240 15.394 1.00 98.06 84 GLN A N 1
ATOM 627 C CA . GLN A 1 84 ? -8.203 2.273 16.321 1.00 98.06 84 GLN A CA 1
ATOM 628 C C . GLN A 1 84 ? -9.736 2.271 16.454 1.00 98.06 84 GLN A C 1
ATOM 630 O O . GLN A 1 84 ? -10.264 2.361 17.564 1.00 98.06 84 GLN A O 1
ATOM 635 N N . SER A 1 85 ? -10.456 2.188 15.331 1.00 98.19 85 SER A N 1
ATOM 636 C CA . SER A 1 85 ? -11.924 2.242 15.333 1.00 98.19 85 SER A CA 1
ATOM 637 C C . SER A 1 85 ? -12.548 1.049 16.061 1.00 98.19 85 SER A C 1
ATOM 639 O O . SER A 1 85 ? -13.493 1.218 16.830 1.00 98.19 85 SER A O 1
ATOM 641 N N . ILE A 1 86 ? -11.991 -0.150 15.875 1.00 98.00 86 ILE A N 1
ATOM 642 C CA . ILE A 1 86 ? -12.525 -1.370 16.480 1.00 98.00 86 ILE A CA 1
ATOM 643 C C . ILE A 1 86 ? -12.087 -1.471 17.939 1.00 98.00 86 ILE A C 1
ATOM 645 O O . ILE A 1 86 ? -12.941 -1.559 18.817 1.00 98.00 86 ILE A O 1
ATOM 649 N N . ALA A 1 87 ? -10.781 -1.443 18.214 1.00 96.00 87 ALA A N 1
ATOM 650 C CA . ALA A 1 87 ? -10.286 -1.681 19.566 1.00 96.00 87 ALA A CA 1
ATOM 651 C C . ALA A 1 87 ? -10.679 -0.534 20.506 1.00 96.00 87 ALA A C 1
ATOM 653 O O . ALA A 1 87 ? -11.406 -0.732 21.472 1.00 96.00 87 ALA A O 1
ATOM 654 N N . THR A 1 88 ? -10.271 0.693 20.185 1.00 94.44 88 THR A N 1
ATOM 655 C CA . THR A 1 88 ? -10.404 1.803 21.132 1.00 94.44 88 THR A CA 1
ATOM 656 C C . THR A 1 88 ? -11.814 2.387 21.155 1.00 94.44 88 THR A C 1
ATOM 658 O O . THR A 1 88 ? -12.383 2.588 22.223 1.00 94.44 88 THR A O 1
ATOM 661 N N . GLN A 1 89 ? -12.398 2.694 19.994 1.00 96.69 89 GLN A N 1
ATOM 662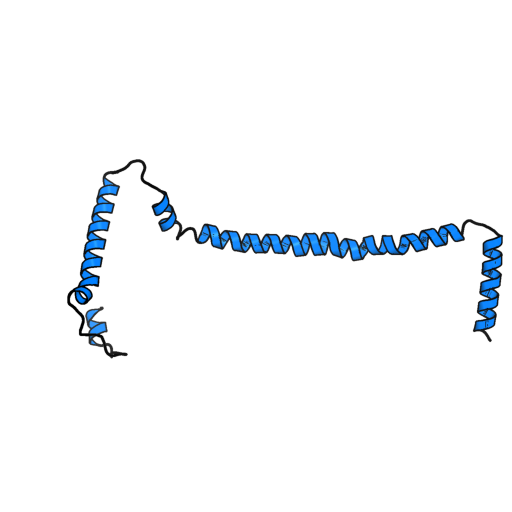 C CA . GLN A 1 89 ? -13.688 3.398 19.967 1.00 96.69 89 GLN A CA 1
ATOM 663 C C . GLN A 1 89 ? -14.857 2.443 20.217 1.00 96.69 89 GLN A C 1
ATOM 665 O O . GLN A 1 89 ? -15.714 2.711 21.062 1.00 96.69 89 GLN A O 1
ATOM 670 N N . MET A 1 90 ? -14.905 1.327 19.487 1.00 97.81 90 MET A N 1
ATOM 671 C CA . MET A 1 90 ? -16.027 0.401 19.575 1.00 97.81 90 MET A CA 1
ATO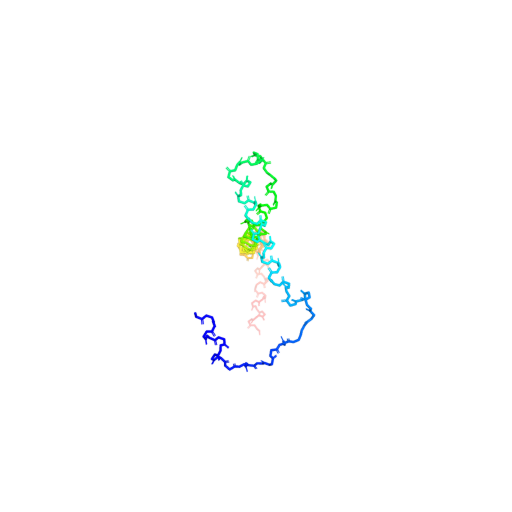M 672 C C . MET A 1 90 ? -15.947 -0.471 20.826 1.00 97.81 90 MET A C 1
ATOM 674 O O . MET A 1 90 ? -16.898 -0.469 21.603 1.00 97.81 90 MET A O 1
ATOM 678 N N . VAL A 1 91 ? -14.844 -1.190 21.050 1.00 98.06 91 VAL A N 1
ATOM 679 C CA . VAL A 1 91 ? -14.737 -2.116 22.187 1.00 98.06 91 VAL A CA 1
ATOM 680 C C . VAL A 1 91 ? -14.522 -1.355 23.494 1.00 98.06 91 VAL A C 1
ATOM 682 O O . VAL A 1 91 ? -15.395 -1.418 24.361 1.00 98.06 91 VAL A O 1
ATOM 685 N N . ASP A 1 92 ? -13.428 -0.601 23.622 1.00 97.00 92 ASP A N 1
ATOM 686 C CA . ASP A 1 92 ? -13.041 -0.013 24.911 1.00 97.00 92 ASP A CA 1
ATOM 687 C C . ASP A 1 92 ? -13.995 1.107 25.354 1.00 97.00 92 ASP A C 1
ATOM 689 O O . ASP A 1 92 ? -14.592 1.041 26.428 1.00 97.00 92 ASP A O 1
ATOM 693 N N . GLN A 1 93 ? -14.179 2.136 24.522 1.00 97.12 93 GLN A N 1
ATOM 694 C CA . GLN A 1 93 ? -14.940 3.332 24.908 1.00 97.12 93 GLN A CA 1
ATOM 695 C C . GLN A 1 93 ? -16.457 3.153 24.849 1.00 97.12 93 GLN A C 1
ATOM 697 O O . GLN A 1 93 ? -17.186 3.845 25.566 1.00 97.12 93 GLN A O 1
ATOM 702 N N . THR A 1 94 ? -16.951 2.275 23.974 1.00 97.31 94 THR A N 1
ATOM 703 C CA . THR A 1 94 ? -18.395 2.115 23.771 1.00 97.31 94 THR A CA 1
ATOM 704 C C . THR A 1 94 ? -18.902 0.847 24.425 1.00 97.31 94 THR A C 1
ATOM 706 O O . THR A 1 94 ? -19.769 0.926 25.294 1.00 97.31 94 THR A O 1
ATOM 709 N N . TRP A 1 95 ? -18.397 -0.317 24.022 1.00 97.81 95 TRP A N 1
ATOM 710 C CA . TRP A 1 95 ? -18.982 -1.589 24.422 1.00 97.81 95 TRP A CA 1
ATOM 711 C C . TRP A 1 95 ? -18.734 -1.878 25.900 1.00 97.81 95 TRP A C 1
ATOM 713 O O . TRP A 1 95 ? -19.706 -2.009 26.641 1.00 97.81 95 TRP A O 1
ATOM 723 N N . LEU A 1 96 ? -17.475 -1.861 26.353 1.00 98.00 96 LEU A N 1
ATOM 724 C CA . LEU A 1 96 ? -17.123 -2.135 27.752 1.00 98.00 96 LEU A CA 1
ATOM 725 C C . LEU A 1 96 ? -17.762 -1.130 28.718 1.00 98.00 96 LEU A C 1
ATOM 727 O O . LEU A 1 96 ? -18.327 -1.523 29.737 1.00 98.00 96 LEU A O 1
ATOM 731 N N . GLU A 1 97 ? -17.764 0.155 28.368 1.00 97.81 97 GLU A N 1
ATOM 732 C CA . GLU A 1 97 ? -18.450 1.194 29.143 1.00 97.81 97 GLU A CA 1
ATOM 733 C C . GLU A 1 97 ? -19.966 0.975 29.210 1.00 97.81 97 GLU A C 1
ATOM 735 O O . GLU A 1 97 ? -20.590 1.156 30.263 1.00 97.81 97 GLU A O 1
ATOM 740 N N . LYS A 1 98 ? -20.587 0.593 28.086 1.00 98.06 98 LYS A N 1
ATOM 741 C CA . LYS A 1 98 ? -22.038 0.410 28.001 1.00 98.06 98 LYS A CA 1
ATOM 742 C C . LYS A 1 98 ? -22.497 -0.843 28.733 1.00 98.06 98 LYS A C 1
ATOM 744 O O . LYS A 1 98 ? -23.514 -0.764 29.418 1.00 98.06 98 LYS A O 1
ATOM 749 N N . THR A 1 99 ? -21.786 -1.959 28.587 1.00 97.38 99 THR A N 1
ATOM 750 C CA . THR A 1 99 ? -22.149 -3.252 29.186 1.00 97.38 99 THR A CA 1
ATOM 751 C C . THR A 1 99 ? -21.644 -3.411 30.616 1.00 97.38 99 THR A C 1
ATOM 753 O O . THR A 1 99 ? -22.188 -4.226 31.353 1.00 97.38 99 THR A O 1
ATOM 756 N N . GLY A 1 100 ? -20.620 -2.658 31.018 1.00 96.88 100 GLY A N 1
ATOM 757 C CA . GLY A 1 100 ? -20.081 -2.660 32.373 1.00 96.88 100 GLY A CA 1
ATOM 758 C C . GLY A 1 100 ? -20.752 -1.602 33.254 1.00 96.88 100 GLY A C 1
ATOM 759 O O . GLY A 1 100 ? -21.913 -1.766 33.644 1.00 96.88 100 GLY A O 1
ATOM 760 N N . PRO A 1 101 ? -20.053 -0.502 33.590 1.00 96.69 101 PRO A N 1
ATOM 761 C CA . PRO A 1 101 ? -20.500 0.437 34.616 1.00 96.69 101 PRO A CA 1
ATOM 762 C C . PRO A 1 101 ? -21.844 1.095 34.284 1.00 96.69 101 PRO A C 1
ATOM 764 O O . PRO A 1 101 ? -22.696 1.228 35.167 1.00 96.69 101 PRO A O 1
ATOM 767 N N . LYS A 1 102 ? -22.092 1.461 33.017 1.00 97.62 102 LYS A N 1
ATOM 768 C CA . LYS A 1 102 ? -23.358 2.107 32.631 1.00 97.62 102 LYS A CA 1
ATOM 769 C C . LYS A 1 102 ? -24.540 1.147 32.702 1.00 97.62 102 LYS A C 1
ATOM 771 O O . LYS A 1 102 ? -25.618 1.571 33.117 1.00 97.62 102 LYS A O 1
ATOM 776 N N . ALA A 1 103 ? -24.353 -0.122 32.336 1.00 98.12 103 ALA A N 1
ATOM 777 C CA . ALA A 1 103 ? -25.392 -1.136 32.492 1.00 98.12 103 ALA A CA 1
ATOM 778 C C . ALA A 1 103 ? -25.719 -1.335 33.972 1.00 98.12 103 ALA A C 1
ATOM 780 O O . ALA A 1 103 ? -26.883 -1.206 34.344 1.00 98.12 103 ALA A O 1
ATOM 781 N N . ILE A 1 104 ? -24.702 -1.541 34.817 1.00 97.88 104 ILE A N 1
ATOM 782 C CA . ILE A 1 104 ? -24.868 -1.717 36.268 1.00 97.88 104 ILE A CA 1
ATOM 783 C C . ILE A 1 104 ? -25.631 -0.537 36.879 1.00 97.88 104 ILE A C 1
ATOM 785 O O . ILE A 1 104 ? -26.597 -0.747 37.611 1.00 97.88 104 ILE A O 1
ATOM 789 N N . ALA A 1 105 ? -25.249 0.699 36.549 1.00 97.69 105 ALA A N 1
ATOM 790 C CA . ALA A 1 105 ? -25.961 1.881 37.023 1.00 97.69 105 ALA A CA 1
ATOM 791 C C . ALA A 1 105 ? -27.419 1.892 36.527 1.00 97.69 105 ALA A C 1
ATOM 793 O O . ALA A 1 105 ? -28.342 2.038 37.325 1.00 97.69 105 ALA A O 1
ATOM 794 N N . SER A 1 106 ? -27.645 1.676 35.227 1.00 97.75 106 SER A N 1
ATOM 795 C CA . SER A 1 106 ? -28.991 1.705 34.635 1.00 97.75 106 SER A CA 1
ATOM 796 C C . SER A 1 106 ? -29.934 0.624 35.169 1.00 97.75 106 SER A C 1
ATOM 798 O O . SER A 1 106 ? -31.122 0.889 35.317 1.00 97.75 106 SER A O 1
ATOM 800 N N . LEU A 1 107 ? -29.414 -0.565 35.485 1.00 97.38 107 LEU A N 1
ATOM 801 C CA . LEU A 1 107 ? -30.196 -1.691 35.996 1.00 97.38 107 LEU A CA 1
ATOM 802 C C . LEU A 1 107 ? -30.493 -1.552 37.493 1.00 97.38 107 LEU A C 1
ATOM 804 O O . LEU A 1 107 ? -31.584 -1.907 37.932 1.00 97.38 107 LEU A O 1
ATOM 808 N N . ASN A 1 108 ? -29.560 -0.999 38.273 1.00 97.69 108 ASN A N 1
ATOM 809 C CA . ASN A 1 108 ? -29.753 -0.820 39.712 1.00 97.69 108 ASN A CA 1
ATOM 810 C C . ASN A 1 108 ? -30.588 0.417 40.060 1.00 97.69 108 ASN A C 1
ATOM 812 O O . ASN A 1 108 ? -31.305 0.393 41.059 1.00 97.69 108 ASN A O 1
ATOM 816 N N . MET A 1 109 ? -30.547 1.483 39.254 1.00 97.88 109 MET A N 1
ATOM 817 C CA . MET A 1 109 ? -31.279 2.719 39.560 1.00 97.88 109 MET A CA 1
ATOM 818 C C . MET A 1 109 ? -32.788 2.509 39.793 1.00 97.88 109 MET A C 1
ATOM 820 O O . MET A 1 109 ? -33.281 3.010 40.802 1.00 97.88 109 MET A O 1
ATOM 824 N N . PRO A 1 110 ? -33.534 1.754 38.961 1.00 97.31 110 PRO A N 1
ATOM 825 C CA . PRO A 1 110 ? -34.948 1.472 39.213 1.00 97.31 110 PRO A CA 1
ATOM 826 C C . PRO A 1 110 ? -35.192 0.675 40.499 1.00 97.31 110 PRO A C 1
ATOM 828 O O . PRO A 1 110 ? -36.159 0.935 41.209 1.00 97.31 110 PRO A O 1
ATOM 831 N N . LEU A 1 111 ? -34.321 -0.283 40.833 1.00 96.38 111 LEU A N 1
ATOM 832 C CA . LEU A 1 111 ? -34.444 -1.074 42.064 1.00 96.38 111 LEU A CA 1
ATOM 833 C C . LEU A 1 111 ? -34.234 -0.195 43.302 1.00 96.38 111 LEU A C 1
ATOM 835 O O . LEU A 1 111 ? -35.005 -0.263 44.257 1.00 96.38 111 LEU A O 1
ATOM 839 N N . ILE A 1 112 ? -33.225 0.677 43.270 1.00 96.81 112 ILE A N 1
ATOM 840 C CA . ILE A 1 112 ? -32.934 1.612 44.364 1.00 96.81 112 ILE A CA 1
ATOM 841 C C . ILE A 1 112 ? -34.080 2.615 44.537 1.00 96.81 112 ILE A C 1
ATOM 843 O O . ILE A 1 112 ? -34.536 2.850 45.655 1.00 96.81 112 ILE A O 1
ATOM 847 N N . THR A 1 113 ? -34.584 3.201 43.448 1.00 96.25 113 THR A N 1
ATOM 848 C CA . THR A 1 113 ? -35.669 4.189 43.538 1.00 96.25 113 THR A CA 1
ATOM 849 C C . THR A 1 113 ? -36.981 3.555 43.985 1.00 96.25 113 THR A C 1
ATOM 851 O O . THR A 1 113 ? -37.644 4.107 44.859 1.00 96.25 113 THR A O 1
ATOM 854 N N . THR A 1 114 ? -37.345 2.383 43.460 1.00 94.31 114 THR A N 1
ATOM 855 C CA . THR A 1 114 ? -38.568 1.677 43.879 1.00 94.31 114 THR A CA 1
ATOM 856 C C . THR A 1 114 ? -38.508 1.263 45.346 1.00 94.31 114 THR A C 1
ATOM 858 O O . THR A 1 114 ? -39.446 1.554 46.086 1.00 94.31 114 THR A O 1
ATOM 861 N N . THR A 1 115 ? -37.398 0.679 45.807 1.00 93.25 115 THR A N 1
ATOM 862 C CA . THR A 1 115 ? -37.225 0.331 47.229 1.00 93.25 115 THR A CA 1
ATOM 863 C C . THR A 1 115 ? -37.292 1.566 48.125 1.00 93.25 115 THR A C 1
ATOM 865 O O . THR A 1 115 ? -38.078 1.579 49.074 1.00 93.25 115 THR A O 1
ATOM 868 N N . SER A 1 116 ? -36.579 2.641 47.778 1.00 92.81 116 SER A N 1
ATOM 869 C CA . SER A 1 116 ? -36.615 3.903 48.525 1.00 92.81 116 SER A CA 1
ATOM 870 C C . SER A 1 116 ? -38.026 4.500 48.609 1.00 92.81 116 SER A C 1
ATOM 872 O O . SER A 1 116 ? -38.450 4.895 49.695 1.00 92.81 116 SER A O 1
ATOM 874 N N . ILE A 1 117 ? -38.788 4.504 47.507 1.00 89.81 117 ILE A N 1
ATOM 875 C CA . ILE A 1 117 ? -40.178 4.991 47.484 1.00 89.81 117 ILE A CA 1
ATOM 876 C C . ILE A 1 117 ? -41.085 4.115 48.358 1.00 89.81 117 ILE A C 1
ATOM 878 O O . ILE A 1 117 ? -41.900 4.640 49.116 1.00 89.81 117 ILE A O 1
ATOM 882 N N . THR A 1 118 ? -40.941 2.788 48.302 1.00 86.44 118 THR A N 1
ATOM 883 C CA . THR A 1 118 ? -41.761 1.884 49.131 1.00 86.44 118 THR A CA 1
ATOM 884 C C . THR A 1 118 ? -41.463 2.001 50.628 1.00 86.44 118 THR A C 1
ATOM 886 O O . THR A 1 118 ? -42.355 1.773 51.441 1.00 86.44 118 THR A O 1
ATOM 889 N N . GLN A 1 119 ? -40.243 2.394 51.007 1.00 84.44 119 GLN A N 1
ATOM 890 C CA . GLN A 1 119 ? -39.774 2.458 52.396 1.00 84.44 119 GLN A CA 1
ATOM 891 C C . GLN A 1 119 ? -39.834 3.869 53.011 1.00 84.44 119 GLN A C 1
ATOM 893 O O . GLN A 1 119 ? -39.146 4.148 53.989 1.00 84.44 119 GLN A O 1
ATOM 898 N N . GLN A 1 120 ? -40.692 4.761 52.502 1.00 85.50 120 GLN A N 1
ATOM 899 C CA . GLN A 1 120 ? -40.850 6.145 52.991 1.00 85.50 120 GLN A CA 1
ATOM 900 C C . GLN A 1 120 ? -41.462 6.288 54.408 1.00 85.50 120 GLN A C 1
ATOM 902 O O . GLN A 1 120 ? -41.937 7.360 54.772 1.00 85.50 120 GLN A O 1
ATOM 907 N N . GLY A 1 121 ? -41.480 5.237 55.236 1.00 78.75 121 GLY A N 1
ATOM 908 C CA . GLY A 1 121 ? -41.915 5.341 56.636 1.00 78.75 121 GLY A CA 1
ATOM 909 C C . GLY A 1 121 ? -43.435 5.303 56.866 1.00 78.75 121 GLY A C 1
ATOM 910 O O . GLY A 1 121 ? -43.900 5.620 57.959 1.00 78.75 121 GLY A O 1
ATOM 911 N N . MET A 1 122 ? -44.242 4.908 55.875 1.00 83.25 122 MET A N 1
ATOM 912 C CA . MET A 1 122 ? -45.703 4.846 56.024 1.00 83.25 122 MET A CA 1
ATOM 913 C C . MET A 1 122 ? -46.159 3.576 56.763 1.00 83.25 122 MET A C 1
ATOM 915 O O . MET A 1 122 ? -46.114 2.484 56.200 1.00 83.25 122 MET A O 1
ATOM 919 N N . ILE A 1 123 ? -46.706 3.712 57.978 1.00 86.56 123 ILE A N 1
ATOM 920 C CA . ILE A 1 123 ? -47.171 2.591 58.834 1.00 86.56 123 ILE A CA 1
ATOM 921 C C . ILE A 1 123 ? -48.056 1.575 58.090 1.00 86.56 123 ILE A C 1
ATOM 923 O O . ILE A 1 123 ? -47.881 0.368 58.261 1.00 86.56 123 ILE A O 1
ATOM 927 N N . LYS A 1 124 ? -48.977 2.037 57.228 1.00 84.25 124 LYS A N 1
ATOM 928 C CA . LYS A 1 124 ? -49.873 1.148 56.464 1.00 84.25 124 LYS A CA 1
ATOM 929 C C . LYS A 1 124 ? -49.106 0.143 55.595 1.00 84.25 124 LYS A C 1
ATOM 931 O O . LYS A 1 124 ? -49.505 -1.013 55.544 1.00 84.25 124 LYS A O 1
ATOM 936 N N . THR A 1 125 ? -48.004 0.558 54.966 1.00 87.12 125 THR A N 1
ATOM 937 C CA . THR A 1 125 ? -47.207 -0.312 54.079 1.00 87.12 125 THR A CA 1
ATOM 938 C C . THR A 1 125 ? -46.495 -1.430 54.841 1.00 87.12 125 THR A C 1
ATOM 940 O O . THR A 1 125 ? -46.513 -2.584 54.409 1.00 87.12 125 THR A O 1
ATOM 943 N N . TYR A 1 126 ? -45.945 -1.128 56.021 1.00 89.44 126 TYR A N 1
ATOM 944 C CA . TYR A 1 126 ? -45.304 -2.126 56.879 1.00 89.44 126 TYR A CA 1
ATOM 945 C C . TYR A 1 126 ? -46.298 -3.161 57.399 1.00 89.44 126 TYR A C 1
ATOM 947 O O . TYR A 1 126 ? -46.005 -4.354 57.373 1.00 89.44 126 TYR A O 1
ATOM 955 N N . LEU A 1 127 ? -47.490 -2.723 57.819 1.00 91.56 127 LEU A N 1
ATOM 956 C CA . LEU A 1 127 ? -48.513 -3.633 58.331 1.00 91.56 127 LEU A CA 1
ATOM 957 C C . LEU A 1 127 ? -49.009 -4.596 57.239 1.00 91.56 127 LEU A C 1
ATOM 959 O O . LEU A 1 127 ? -49.176 -5.787 57.499 1.00 91.56 127 LEU A O 1
ATOM 963 N N . THR A 1 128 ? -49.179 -4.107 56.003 1.00 91.06 128 THR A N 1
ATOM 964 C CA . THR A 1 128 ? -49.541 -4.955 54.856 1.00 91.06 128 THR A CA 1
ATOM 965 C C . THR A 1 128 ? -48.438 -5.941 54.478 1.00 91.06 128 THR A C 1
ATOM 967 O O . THR A 1 128 ? -48.737 -7.103 54.213 1.00 91.06 128 THR A O 1
ATOM 970 N N . LEU A 1 129 ? -47.168 -5.513 54.489 1.00 91.38 129 LEU A N 1
ATOM 971 C CA . LEU A 1 129 ? -46.025 -6.391 54.212 1.00 91.38 129 LEU A CA 1
ATOM 972 C C . LEU A 1 129 ? -45.889 -7.489 55.272 1.00 91.38 129 LEU A C 1
ATOM 974 O O . LEU A 1 129 ? -45.663 -8.637 54.911 1.00 91.38 129 LEU A O 1
ATOM 978 N N . PHE A 1 130 ? -46.079 -7.159 56.552 1.00 93.25 130 PHE A N 1
ATOM 979 C CA . PHE A 1 130 ? -46.041 -8.127 57.651 1.00 93.25 130 PHE A CA 1
ATOM 980 C C . PHE A 1 130 ? -47.128 -9.207 57.529 1.00 93.25 130 PHE A C 1
ATOM 982 O O . PHE A 1 130 ? -46.851 -10.394 57.685 1.00 93.25 130 PHE A O 1
ATOM 989 N N . LEU A 1 131 ? -48.365 -8.812 57.213 1.00 95.31 131 LEU A N 1
ATOM 990 C CA . LEU A 1 131 ? -49.458 -9.762 56.979 1.00 95.31 131 LEU A CA 1
ATOM 991 C C . LEU A 1 131 ? -49.181 -10.665 55.768 1.00 95.31 131 LEU A C 1
ATOM 993 O O . LEU A 1 131 ? -49.410 -11.873 55.840 1.00 95.31 131 LEU A O 1
ATOM 997 N N . LEU A 1 132 ? -48.661 -10.092 54.677 1.00 94.44 132 LEU A N 1
ATOM 998 C CA . LEU A 1 132 ? -48.294 -10.835 53.471 1.00 94.44 132 LEU A CA 1
ATOM 999 C C . LEU A 1 132 ? -47.192 -11.866 53.757 1.00 94.44 132 LEU A C 1
ATOM 1001 O O . LEU A 1 132 ? -47.321 -13.020 53.351 1.00 94.44 132 LEU A O 1
ATOM 1005 N N . THR A 1 133 ? -46.119 -11.473 54.453 1.00 94.56 133 THR A N 1
ATOM 1006 C CA . THR A 1 133 ? -45.012 -12.386 54.769 1.00 94.56 133 THR A CA 1
ATOM 1007 C C . THR A 1 133 ? -45.461 -13.508 55.695 1.00 94.56 133 THR A C 1
ATOM 1009 O O . THR A 1 133 ? -45.116 -14.655 55.429 1.00 94.56 133 THR A O 1
ATOM 1012 N N . LEU A 1 134 ? -46.287 -13.223 56.709 1.00 95.44 134 LEU A N 1
ATOM 1013 C CA . LEU A 1 134 ? -46.860 -14.250 57.587 1.00 95.44 134 LEU A CA 1
ATOM 1014 C C . LEU A 1 134 ? -47.686 -15.279 56.795 1.00 95.44 134 LEU A C 1
ATOM 1016 O O . LEU A 1 134 ? -47.494 -16.486 56.961 1.00 95.44 134 LEU A O 1
ATOM 1020 N N . ALA A 1 135 ? -48.557 -14.817 55.893 1.00 95.56 135 ALA A N 1
ATOM 1021 C CA . ALA A 1 135 ? -49.368 -15.692 55.046 1.00 95.56 135 ALA A CA 1
ATOM 1022 C C . ALA A 1 135 ? -48.510 -16.554 54.100 1.00 95.56 135 ALA A C 1
ATOM 1024 O O . ALA A 1 135 ? -48.734 -17.761 53.984 1.00 95.56 135 ALA A O 1
ATOM 1025 N N . LEU A 1 136 ? -47.488 -15.963 53.470 1.00 94.94 136 LEU A N 1
ATOM 1026 C CA . LEU A 1 136 ? -46.516 -16.695 52.649 1.00 94.94 136 LEU A CA 1
ATOM 1027 C C . LEU A 1 136 ? -45.770 -17.751 53.471 1.00 94.94 136 LEU A C 1
ATOM 1029 O O . LEU A 1 136 ? -45.657 -18.892 53.043 1.00 94.94 136 LEU A O 1
ATOM 1033 N N . THR A 1 137 ? -45.304 -17.419 54.675 1.00 95.06 137 THR A N 1
ATOM 1034 C CA . THR A 1 137 ? -44.611 -18.407 55.515 1.00 95.06 137 THR A CA 1
ATOM 1035 C C . THR A 1 137 ? -45.516 -19.563 55.925 1.00 95.06 137 THR A C 1
ATOM 1037 O O . THR A 1 137 ? -45.090 -20.708 55.855 1.00 95.06 137 THR A O 1
ATOM 1040 N N . LEU A 1 138 ? -46.776 -19.296 56.281 1.00 94.00 138 LEU A N 1
ATOM 1041 C CA . LEU A 1 138 ? -47.731 -20.346 56.642 1.00 94.00 138 LEU A CA 1
ATOM 1042 C C . LEU A 1 138 ? -48.055 -21.270 55.461 1.00 94.00 138 LEU A C 1
ATOM 1044 O O . LEU A 1 138 ? -48.247 -22.459 55.677 1.00 94.00 138 LEU A O 1
ATOM 1048 N N . THR A 1 139 ? -48.082 -20.739 54.234 1.00 90.62 139 THR A N 1
ATOM 1049 C CA . THR A 1 139 ? -48.323 -21.524 53.006 1.00 90.62 139 THR A CA 1
ATOM 1050 C C . THR A 1 139 ? -47.100 -22.283 52.498 1.00 90.62 139 THR A C 1
ATOM 1052 O O . THR A 1 139 ? -47.277 -23.254 51.781 1.00 90.62 139 THR A O 1
ATOM 1055 N N . PHE A 1 140 ? -45.877 -21.859 52.833 1.00 88.12 140 PHE A N 1
ATOM 1056 C CA . PHE A 1 140 ? -44.648 -22.597 52.502 1.00 88.12 140 PHE A CA 1
ATOM 1057 C C . PHE A 1 140 ? -44.258 -23.643 53.558 1.00 88.12 140 PHE A C 1
ATOM 1059 O O . PHE A 1 140 ? -43.492 -24.555 53.253 1.00 88.12 140 PHE A O 1
ATOM 1066 N N . VAL A 1 141 ? -44.706 -23.472 54.806 1.00 80.25 141 VAL A N 1
ATOM 1067 C CA . VAL A 1 141 ? -44.399 -24.374 55.933 1.00 80.25 141 VAL A CA 1
ATOM 1068 C C . VAL A 1 141 ? -45.403 -25.531 56.048 1.00 80.25 141 VAL A C 1
ATOM 1070 O O . VAL A 1 141 ? -45.077 -26.548 56.659 1.00 80.25 141 VAL A O 1
ATOM 1073 N N . TYR A 1 142 ? -46.587 -25.397 55.451 1.00 56.06 142 TYR A N 1
ATOM 1074 C CA . TYR A 1 142 ? -47.555 -26.480 55.240 1.00 56.06 142 TYR A CA 1
ATOM 1075 C C . TYR A 1 142 ? -47.495 -26.989 53.802 1.00 56.06 142 TYR A C 1
ATOM 1077 O O . TYR A 1 142 ? -47.712 -28.206 53.614 1.00 56.06 142 TYR A O 1
#

pLDDT: mean 94.47, std 5.23, range [56.06, 98.5]

Radius of gyration: 43.6 Å; chains: 1; bounding box: 82×54×100 Å

Sequence (142 aa):
AGLLITSHILPLKTPVMSMPPLLKLAALTVTILGLLTALELATLTSSQFKPAPLQTPHHFSNMLGFFPAVIHRLTPKLNLVLGQSIATQMVDQTWLEKTGPKAIASLNMPLITTTSITQQGMIKTYLTLFLLTLALTLTFVY

Secondary structure (DSSP, 8-state):
-HHHHHHHSPPSS-------HHHHHHHHHHHHHHHHHHHHHHHHHHTT--SS--HHHHHHHHTGGGHHHHHHHHHHHHHHHHHIIIIIIIIIIIIIHHHTHHHHHHHHHHHHHHHHHHTS--HHHHHHHHHHHHHHHHHHH-

Foldseek 3Di:
DVVVCVVPDDDPDDDDPDDPPCVVCVVVVVVVVVVVVVVVVVVCVVVVVDVDDDCVVVCCVVCVNVCCVPPVPVVVVVVVVVCCCVPPVPVPVPPCVVVPPVVVCVVCVVVVVVVCVLPVPDPVSVVVVVVVVVVVVVVVVD

InterPro domains:
  IPR010934 NADH dehydrogenase subunit 5, C-terminal [PF06455] (1-140)

Organism: Synagrops bellus (NCBI:txid107766)